Protein AF-A0A381VNN7-F1 (afdb_monomer)

Radius of gyration: 24.84 Å; Cα contacts (8 Å, |Δi|>4): 122; chains: 1; bounding box: 37×82×35 Å

InterPro domains:
  IPR000914 Solute-binding protein family 5 domain [PF00496] (94-142)
  IPR006311 Twin-arginine translocation pathway, signal sequence [PS51318] (1-33)

Organism: NCBI:txid408172

pLDDT: mean 84.58, std 17.22, range [41.12, 98.25]

Mean predicted aligned error: 12.36 Å

Foldseek 3Di:
DDDPVVVVVVVVVVVVVVVVCVVVVDVPPPPCPVVDPDDDDDDPDDWPDLQPLEGPDDVSVVVVVVQDDDQWDWDADPNDIDIDGDPQWPDWDDPDDQDIDTHGDWDDQHPPGPGTDDLVVVQCSLVCSCVGPNVVVNVSDDGRDDPD

Sequence (148 aa):
MKSFDEKRREFLQVASALGMSAALGGYSIQTNAEGHRVLNARSHLKLASLDPGYMVGGSEITIQWALMPRLANFTFEGGALGWAPSDFVSHLSQPDGTHIDYTLKPGLQWSNGYGELTSDDVKYSFERMLESEWKGDWSALDHVEVKD

Secondary structure (DSSP, 8-state):
---HHHHHHHHHHHHHHHHHHHHHS--S-----SS--------SS----SSTTS---THHHHHHHHHS--SEEEEEETTEEEEEE-TTEEEEE--SSS--EEEEPTT-BPGGG--B--HHHHHHHHHGGGGSTTGGGGTT--------

Structure (mmCIF, N/CA/C/O backbone):
data_AF-A0A381VNN7-F1
#
_entry.id   AF-A0A381VNN7-F1
#
loop_
_atom_site.group_PDB
_atom_site.id
_atom_site.type_symbol
_atom_site.label_atom_id
_atom_site.label_alt_id
_atom_site.label_comp_id
_atom_site.label_asym_id
_atom_site.label_entity_id
_atom_site.label_seq_id
_atom_site.pdbx_PDB_ins_code
_atom_site.Cartn_x
_atom_site.Cartn_y
_atom_site.Cartn_z
_atom_site.occupancy
_atom_site.B_iso_or_equiv
_atom_site.auth_seq_id
_atom_site.auth_comp_id
_atom_site.auth_asym_id
_atom_site.auth_atom_id
_atom_site.pdbx_PDB_model_num
ATOM 1 N N . MET A 1 1 ? 5.507 66.286 12.887 1.00 55.91 1 MET A N 1
ATOM 2 C CA . MET A 1 1 ? 4.537 65.991 11.806 1.00 55.91 1 MET A CA 1
ATOM 3 C C . MET A 1 1 ? 5.354 65.504 10.613 1.00 55.91 1 MET A C 1
ATOM 5 O O . MET A 1 1 ? 6.172 66.282 10.149 1.00 55.91 1 MET A O 1
ATOM 9 N N . LYS A 1 2 ? 5.266 64.221 10.217 1.00 55.91 2 LYS A N 1
ATOM 10 C CA . LYS A 1 2 ? 6.116 63.660 9.140 1.00 55.91 2 LYS A CA 1
ATOM 11 C C . LYS A 1 2 ? 5.805 64.317 7.787 1.00 55.91 2 LYS A C 1
ATOM 13 O O . LYS A 1 2 ? 4.629 64.577 7.505 1.00 55.91 2 LYS A O 1
ATOM 18 N N . SER A 1 3 ? 6.839 64.560 6.981 1.00 70.12 3 SER A N 1
ATOM 19 C CA . SER A 1 3 ? 6.732 65.173 5.649 1.00 70.12 3 SER A CA 1
ATOM 20 C C . SER A 1 3 ? 5.971 64.264 4.675 1.00 70.12 3 SER A C 1
ATOM 22 O O . SER A 1 3 ? 5.945 63.042 4.821 1.00 70.12 3 SER A O 1
ATOM 24 N N . PHE A 1 4 ? 5.331 64.848 3.663 1.00 70.75 4 PHE A N 1
ATOM 25 C CA . PHE A 1 4 ? 4.541 64.115 2.669 1.00 70.75 4 PHE A CA 1
ATOM 26 C C . PHE A 1 4 ? 5.371 63.073 1.894 1.00 70.75 4 PHE A C 1
ATOM 28 O O . PHE A 1 4 ? 4.877 61.980 1.613 1.00 70.75 4 PHE A O 1
ATOM 35 N N . ASP A 1 5 ? 6.652 63.353 1.643 1.00 69.88 5 ASP A N 1
ATOM 36 C CA . ASP A 1 5 ? 7.569 62.403 0.999 1.00 69.88 5 ASP A CA 1
ATOM 37 C C . ASP A 1 5 ? 7.987 61.246 1.91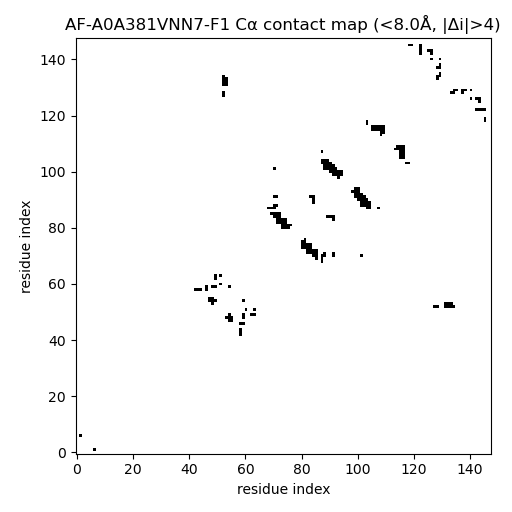5 1.00 69.88 5 ASP A C 1
ATOM 39 O O . ASP A 1 5 ? 8.192 60.126 1.444 1.00 69.88 5 ASP A O 1
ATOM 43 N N . GLU A 1 6 ? 8.055 61.472 3.229 1.00 70.56 6 GLU A N 1
ATOM 44 C CA . GLU A 1 6 ? 8.293 60.400 4.204 1.00 70.56 6 GLU A CA 1
ATOM 45 C C . GLU A 1 6 ? 7.096 59.446 4.245 1.00 70.56 6 GLU A C 1
ATOM 47 O O . GLU A 1 6 ? 7.279 58.232 4.232 1.00 70.56 6 GLU A O 1
ATOM 52 N N . LYS A 1 7 ? 5.868 59.980 4.172 1.00 73.75 7 LYS A N 1
ATOM 53 C CA . LYS A 1 7 ? 4.641 59.170 4.121 1.00 73.75 7 LYS A CA 1
ATOM 54 C C . LYS A 1 7 ? 4.514 58.355 2.833 1.00 73.75 7 LYS A C 1
ATOM 56 O O . LYS A 1 7 ? 4.045 57.223 2.878 1.00 73.75 7 LYS A O 1
ATOM 61 N N . ARG A 1 8 ? 4.944 58.900 1.689 1.00 71.50 8 ARG A N 1
ATOM 62 C CA . ARG A 1 8 ? 4.977 58.172 0.406 1.00 71.50 8 ARG A CA 1
ATOM 63 C C . ARG A 1 8 ? 5.991 57.035 0.418 1.00 71.50 8 ARG A C 1
ATOM 65 O O . ARG A 1 8 ? 5.693 55.951 -0.070 1.00 71.50 8 ARG A O 1
ATOM 72 N N . ARG A 1 9 ? 7.174 57.271 0.987 1.00 73.69 9 ARG A N 1
ATOM 73 C CA . ARG A 1 9 ? 8.221 56.251 1.116 1.00 73.69 9 ARG A CA 1
ATOM 74 C C . ARG A 1 9 ? 7.792 55.125 2.051 1.00 73.69 9 ARG A C 1
ATOM 76 O O . ARG A 1 9 ? 7.965 53.965 1.705 1.00 73.69 9 ARG A O 1
ATOM 83 N N . GLU A 1 10 ? 7.176 55.474 3.175 1.00 67.50 10 GLU A N 1
ATOM 84 C CA . GLU A 1 10 ? 6.611 54.517 4.128 1.00 67.50 10 GLU A CA 1
ATOM 85 C C . GLU A 1 10 ? 5.473 53.707 3.478 1.00 67.50 10 GLU A C 1
ATOM 87 O O . GLU A 1 10 ? 5.466 52.483 3.562 1.00 67.50 10 GLU A O 1
ATOM 92 N N . PHE A 1 11 ? 4.584 54.354 2.712 1.00 71.69 11 PHE A N 1
ATOM 93 C CA . PHE A 1 11 ? 3.537 53.671 1.943 1.00 71.69 11 PHE A CA 1
ATOM 94 C C . PHE A 1 11 ? 4.102 52.704 0.892 1.00 71.69 11 PHE A C 1
ATOM 96 O O . PHE A 1 11 ? 3.640 51.572 0.795 1.00 71.69 11 PHE A O 1
ATOM 103 N N . LEU A 1 12 ? 5.120 53.114 0.128 1.00 73.44 12 LEU A N 1
ATOM 104 C CA . LEU A 1 12 ? 5.745 52.256 -0.884 1.00 73.44 12 LEU A CA 1
ATOM 105 C C . LEU A 1 12 ? 6.513 51.083 -0.265 1.00 73.44 12 LEU A C 1
ATOM 107 O O . LEU A 1 12 ? 6.507 49.996 -0.833 1.00 73.44 12 LEU A O 1
ATOM 111 N N . GLN A 1 13 ? 7.131 51.277 0.902 1.00 63.66 13 GLN A N 1
ATOM 112 C CA . GLN A 1 13 ? 7.805 50.211 1.649 1.00 63.66 13 GLN A CA 1
ATOM 113 C C . GLN A 1 13 ? 6.813 49.206 2.251 1.00 63.66 13 GLN A C 1
ATOM 115 O O . GLN A 1 13 ? 7.070 48.005 2.240 1.00 63.66 13 GLN A O 1
ATOM 120 N N . VAL A 1 14 ? 5.658 49.670 2.733 1.00 59.78 14 VAL A N 1
ATOM 121 C CA . VAL A 1 14 ? 4.580 48.787 3.208 1.00 59.78 14 VAL A CA 1
ATOM 122 C C . VAL A 1 14 ? 3.926 48.042 2.039 1.00 59.78 14 VAL A C 1
ATOM 124 O O . VAL A 1 14 ? 3.685 46.839 2.133 1.00 59.78 14 VAL A O 1
ATOM 127 N N . ALA A 1 15 ? 3.694 48.717 0.910 1.00 59.91 15 ALA A N 1
ATOM 128 C CA . ALA A 1 15 ? 3.125 48.102 -0.287 1.00 59.91 15 ALA A CA 1
ATOM 129 C C . ALA A 1 15 ? 4.056 47.040 -0.898 1.00 59.91 15 ALA A C 1
ATOM 131 O O . ALA A 1 15 ? 3.582 45.985 -1.322 1.00 59.91 15 ALA A O 1
ATOM 132 N N . SER A 1 16 ? 5.375 47.267 -0.899 1.00 57.91 16 SER A N 1
ATOM 133 C CA . SER A 1 16 ? 6.338 46.274 -1.385 1.00 57.91 16 SER A CA 1
ATOM 134 C C . SER A 1 16 ? 6.466 45.073 -0.444 1.00 57.91 16 SER A C 1
ATOM 136 O O . SER A 1 16 ? 6.522 43.948 -0.929 1.00 57.91 16 SER A O 1
ATOM 138 N N . ALA A 1 17 ? 6.420 45.267 0.879 1.00 53.31 17 ALA A N 1
ATOM 139 C CA . ALA A 1 17 ? 6.449 44.170 1.852 1.00 53.31 17 ALA A CA 1
ATOM 140 C C . ALA A 1 17 ? 5.200 43.266 1.772 1.00 53.31 17 ALA A C 1
ATOM 142 O O . ALA A 1 17 ? 5.314 42.041 1.870 1.00 53.31 17 ALA A O 1
ATOM 143 N N . LEU A 1 18 ? 4.021 43.847 1.519 1.00 54.53 18 LEU A N 1
ATOM 144 C CA . LEU A 1 18 ? 2.780 43.097 1.283 1.00 54.53 18 LEU A CA 1
ATOM 145 C C . LEU A 1 18 ? 2.789 42.385 -0.079 1.00 54.53 18 LEU A C 1
ATOM 147 O O . LEU A 1 18 ? 2.393 41.224 -0.162 1.00 54.53 18 LEU A O 1
ATOM 151 N N . GLY A 1 19 ? 3.302 43.037 -1.128 1.00 54.06 19 GLY A N 1
ATOM 152 C CA . GLY A 1 19 ? 3.449 42.433 -2.456 1.00 54.06 19 GLY A CA 1
ATOM 153 C C . GLY A 1 19 ? 4.442 41.265 -2.482 1.00 54.06 19 GLY A C 1
ATOM 154 O O . GLY A 1 19 ? 4.168 40.241 -3.103 1.00 54.06 19 GLY A O 1
ATOM 155 N N . MET A 1 20 ? 5.559 41.370 -1.752 1.00 50.81 20 MET A N 1
ATOM 156 C CA . MET A 1 20 ? 6.539 40.283 -1.631 1.00 50.81 20 MET A CA 1
ATOM 157 C C . MET A 1 20 ? 6.000 39.123 -0.784 1.00 50.81 20 MET A C 1
ATOM 159 O O . MET A 1 20 ? 6.247 37.968 -1.113 1.00 50.81 20 MET A O 1
ATOM 163 N N . SER A 1 21 ? 5.222 39.410 0.266 1.00 50.44 21 SER A N 1
ATOM 164 C CA . SER A 1 21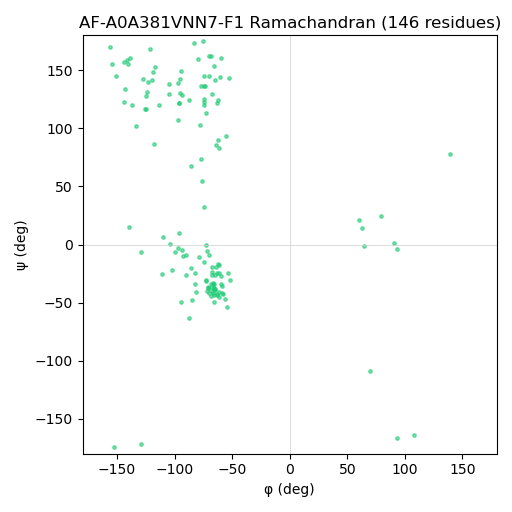 ? 4.561 38.372 1.073 1.00 50.44 21 SER A CA 1
ATOM 165 C C . SER A 1 21 ? 3.500 37.611 0.274 1.00 50.44 21 SER A C 1
ATOM 167 O O . SER A 1 21 ? 3.370 36.406 0.447 1.00 50.44 21 SER A O 1
ATOM 169 N N . ALA A 1 22 ? 2.795 38.272 -0.651 1.00 54.19 22 ALA A N 1
ATOM 170 C CA . ALA A 1 22 ? 1.868 37.613 -1.574 1.00 54.19 22 ALA A CA 1
ATOM 171 C C . ALA A 1 22 ? 2.585 36.798 -2.670 1.00 54.19 22 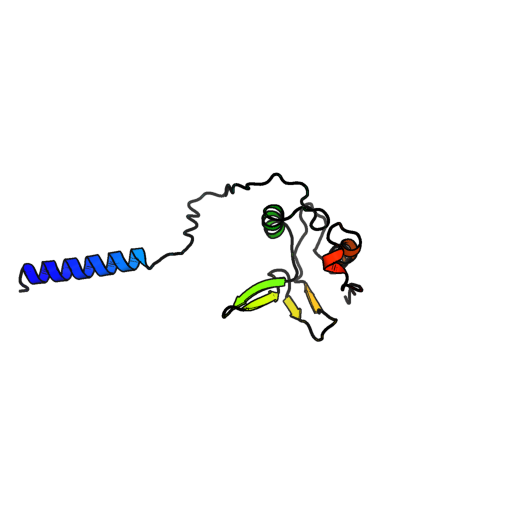ALA A C 1
ATOM 173 O O . ALA A 1 22 ? 2.068 35.777 -3.109 1.00 54.19 22 ALA A O 1
ATOM 174 N N . ALA A 1 23 ? 3.781 37.220 -3.096 1.00 54.59 23 ALA A N 1
ATOM 175 C CA . ALA A 1 23 ? 4.577 36.512 -4.103 1.00 54.59 23 ALA A CA 1
ATOM 176 C C . ALA A 1 23 ? 5.404 35.339 -3.534 1.00 54.59 23 ALA A C 1
ATOM 178 O O . ALA A 1 23 ? 5.744 34.417 -4.270 1.00 54.59 23 ALA A O 1
ATOM 179 N N . LEU A 1 24 ? 5.737 35.370 -2.237 1.00 51.28 24 LEU A N 1
ATOM 180 C CA . LEU A 1 24 ? 6.496 34.319 -1.539 1.00 51.28 24 LEU A CA 1
ATOM 181 C C . LEU A 1 24 ? 5.602 33.410 -0.677 1.00 51.28 24 LEU A C 1
ATOM 183 O O . LEU A 1 24 ? 5.971 32.275 -0.381 1.00 51.28 24 LEU A O 1
ATOM 187 N N . GLY A 1 25 ? 4.418 33.886 -0.293 1.00 45.75 25 GLY A N 1
ATOM 188 C CA . GLY A 1 25 ? 3.405 33.158 0.461 1.00 45.75 25 GLY A CA 1
ATOM 189 C C . GLY A 1 25 ? 2.492 32.338 -0.440 1.00 45.75 25 GLY A C 1
ATOM 190 O O . GLY A 1 25 ? 1.304 32.626 -0.533 1.00 45.75 25 GLY A O 1
ATOM 191 N N . GLY A 1 26 ? 3.040 31.300 -1.072 1.00 44.38 26 GLY A N 1
ATOM 192 C CA . GLY A 1 26 ? 2.210 30.201 -1.551 1.00 44.38 26 GLY A CA 1
ATOM 193 C C . GLY A 1 26 ? 2.558 29.638 -2.922 1.00 44.38 26 GLY A C 1
ATOM 194 O O . GLY A 1 26 ? 1.775 29.751 -3.853 1.00 44.38 26 GLY A O 1
ATOM 195 N N . TYR 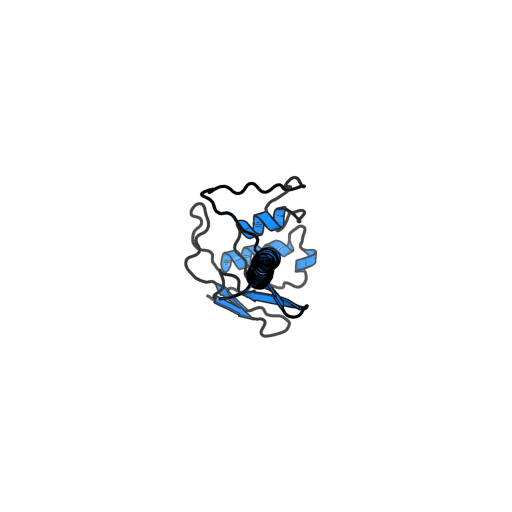A 1 27 ? 3.609 28.820 -2.976 1.00 41.22 27 TYR A N 1
ATOM 196 C CA . TYR A 1 27 ? 3.459 27.505 -3.618 1.00 41.22 27 TYR A CA 1
ATOM 197 C C . TYR A 1 27 ? 2.662 26.550 -2.707 1.00 41.22 27 TYR A C 1
ATOM 199 O O . TYR A 1 27 ? 2.885 25.343 -2.684 1.00 41.22 27 TYR A O 1
ATOM 207 N N . SER A 1 28 ? 1.715 27.075 -1.925 1.00 41.50 28 SER A N 1
ATOM 208 C CA . SER A 1 28 ? 0.573 26.279 -1.545 1.00 41.50 28 SER A CA 1
ATOM 209 C C . SER A 1 28 ? -0.126 25.980 -2.860 1.00 41.50 28 SER A C 1
ATOM 211 O O . SER A 1 28 ? -0.532 26.880 -3.593 1.00 41.50 28 SER A O 1
ATOM 213 N N . ILE A 1 29 ? -0.278 24.698 -3.172 1.00 44.84 29 ILE A N 1
ATOM 214 C CA . ILE A 1 29 ? -1.460 24.294 -3.912 1.00 44.84 29 ILE A CA 1
ATOM 215 C C . ILE A 1 29 ? -2.606 24.823 -3.046 1.00 44.84 29 ILE A C 1
ATOM 217 O O . ILE A 1 29 ? -2.973 24.208 -2.049 1.00 44.84 29 ILE A O 1
ATOM 221 N N . GLN A 1 30 ? -3.089 26.033 -3.339 1.00 41.12 30 GLN A N 1
ATOM 222 C CA . GLN A 1 30 ? -4.381 26.477 -2.869 1.00 41.12 30 GLN A CA 1
ATOM 223 C C . GLN A 1 30 ? -5.353 25.529 -3.553 1.00 41.12 30 GLN A C 1
ATOM 225 O O . GLN A 1 30 ? -5.862 25.788 -4.641 1.00 41.12 30 GLN A O 1
ATOM 230 N N . THR A 1 31 ? -5.580 24.376 -2.932 1.00 46.66 31 THR A N 1
ATOM 231 C CA . THR A 1 31 ? -6.826 23.667 -3.111 1.00 46.66 31 THR A CA 1
ATOM 232 C C . THR A 1 31 ? -7.872 24.621 -2.560 1.00 46.66 31 THR A C 1
ATOM 234 O O . THR A 1 31 ? -8.146 24.640 -1.360 1.00 46.66 31 THR A O 1
ATOM 237 N N . ASN A 1 32 ? -8.398 25.484 -3.429 1.00 45.81 32 ASN A N 1
ATOM 238 C CA . ASN A 1 32 ? -9.659 26.161 -3.201 1.00 45.81 32 ASN A CA 1
ATOM 239 C C . ASN A 1 32 ? -10.709 25.053 -3.107 1.00 45.81 32 ASN A C 1
ATOM 241 O O . ASN A 1 32 ? -11.358 24.700 -4.086 1.00 45.81 32 ASN A O 1
ATOM 245 N N . ALA A 1 33 ? -10.845 24.452 -1.926 1.00 49.41 33 ALA A N 1
ATOM 246 C CA . ALA A 1 33 ? -11.979 23.611 -1.583 1.00 49.41 33 ALA A CA 1
ATOM 247 C C . ALA A 1 33 ? -13.173 24.532 -1.285 1.00 49.41 33 ALA A C 1
ATOM 249 O O . ALA A 1 33 ? -13.759 24.516 -0.207 1.00 49.41 33 ALA A O 1
ATOM 250 N N . GLU A 1 34 ? -13.500 25.398 -2.242 1.00 44.28 34 GLU A N 1
ATOM 251 C CA . GLU A 1 34 ? -14.654 26.281 -2.204 1.00 44.28 34 GLU A CA 1
ATOM 252 C C . GLU A 1 34 ? -15.889 25.433 -2.537 1.00 44.28 34 GLU A C 1
ATOM 254 O O . GLU A 1 34 ? -16.370 25.417 -3.658 1.00 44.28 34 GLU A O 1
ATOM 259 N N . GLY A 1 35 ? -16.342 24.584 -1.609 1.00 53.59 35 GLY A N 1
ATOM 260 C CA . GLY A 1 35 ? -17.601 23.830 -1.742 1.00 53.59 35 GLY A CA 1
ATOM 261 C C . GLY A 1 35 ? -17.689 22.796 -2.881 1.00 53.59 35 GLY A C 1
ATOM 262 O O . GLY A 1 35 ? -18.694 22.090 -2.989 1.00 53.59 35 GLY A O 1
ATOM 263 N N . HIS A 1 36 ? -16.659 22.640 -3.712 1.00 58.12 36 HIS A N 1
ATOM 264 C CA . HIS A 1 36 ? -16.627 21.639 -4.771 1.00 58.12 36 HIS A CA 1
ATOM 265 C C . HIS A 1 36 ? -16.309 20.253 -4.184 1.00 58.12 36 HIS A C 1
ATOM 267 O O . HIS A 1 36 ? -15.162 19.931 -3.893 1.00 58.12 36 HIS A O 1
ATOM 273 N N . ARG A 1 37 ? -17.335 19.399 -4.034 1.00 75.56 37 ARG A N 1
ATOM 274 C CA . ARG A 1 37 ? -17.186 17.973 -3.650 1.00 75.56 37 ARG A CA 1
ATOM 275 C C . ARG A 1 37 ? -16.599 17.097 -4.766 1.00 75.56 37 ARG A C 1
ATOM 277 O O . ARG A 1 37 ? -16.390 15.908 -4.554 1.00 75.56 37 ARG A O 1
ATOM 284 N N . VAL A 1 38 ? -16.398 17.657 -5.958 1.00 80.94 38 VAL A N 1
ATOM 285 C CA . VAL A 1 38 ? -15.976 16.934 -7.161 1.00 80.94 38 VAL A CA 1
ATOM 286 C C . VAL A 1 38 ? -14.713 17.579 -7.711 1.00 80.94 38 VAL A C 1
ATOM 288 O O . VAL A 1 38 ? -14.737 18.732 -8.140 1.00 80.94 38 VAL A O 1
ATOM 291 N N . LEU A 1 39 ? -13.625 16.810 -7.726 1.00 82.50 39 LEU A N 1
ATOM 292 C CA . LEU A 1 39 ? -12.391 17.143 -8.427 1.00 82.50 39 LEU A CA 1
ATOM 293 C C . LEU A 1 39 ? -12.398 16.458 -9.797 1.00 82.50 39 LEU A C 1
ATOM 295 O O . LEU A 1 39 ? -12.471 15.235 -9.876 1.00 82.50 39 LEU A O 1
ATOM 299 N N . ASN A 1 40 ? -12.285 17.238 -10.873 1.00 84.12 40 ASN A N 1
ATOM 300 C CA . ASN A 1 40 ? -12.113 16.703 -12.223 1.00 84.12 40 ASN A CA 1
ATOM 301 C C . ASN A 1 40 ? -10.626 16.707 -12.592 1.00 84.12 40 ASN A C 1
ATOM 303 O O . ASN A 1 40 ? -10.056 17.765 -12.859 1.00 84.12 40 ASN A O 1
ATOM 307 N N . ALA A 1 41 ? -10.006 15.528 -12.623 1.00 82.06 41 ALA A N 1
ATOM 308 C CA . ALA A 1 41 ? -8.621 15.349 -13.048 1.00 82.06 41 ALA A CA 1
ATOM 309 C C . ALA A 1 41 ? -8.567 14.736 -14.454 1.00 82.06 41 ALA A C 1
ATOM 311 O O . ALA A 1 41 ? -9.205 13.719 -14.728 1.00 82.06 41 ALA A O 1
ATOM 312 N N . ARG A 1 42 ? -7.793 15.345 -15.359 1.00 83.94 42 ARG A N 1
ATOM 313 C CA . ARG A 1 42 ? -7.575 14.807 -16.707 1.00 83.94 42 ARG A CA 1
ATOM 314 C C . ARG A 1 42 ? -6.400 13.833 -16.695 1.00 83.94 42 ARG A C 1
ATOM 316 O O . ARG A 1 42 ? -5.284 14.228 -16.372 1.00 83.94 42 ARG A O 1
ATOM 323 N N . SER A 1 43 ? -6.633 12.606 -17.153 1.00 79.19 43 SER A N 1
ATOM 324 C CA . SER A 1 43 ? -5.563 11.692 -17.562 1.00 79.19 43 SER A CA 1
ATOM 325 C C . SER A 1 43 ? -5.320 11.789 -19.074 1.00 79.19 43 SER A C 1
ATOM 327 O O . SER A 1 43 ? -6.224 12.104 -19.851 1.00 79.19 43 SER A O 1
ATOM 329 N N . HIS A 1 44 ? -4.075 11.563 -19.486 1.00 78.31 44 HIS A N 1
ATOM 330 C CA . HIS A 1 44 ? -3.643 11.570 -20.883 1.00 78.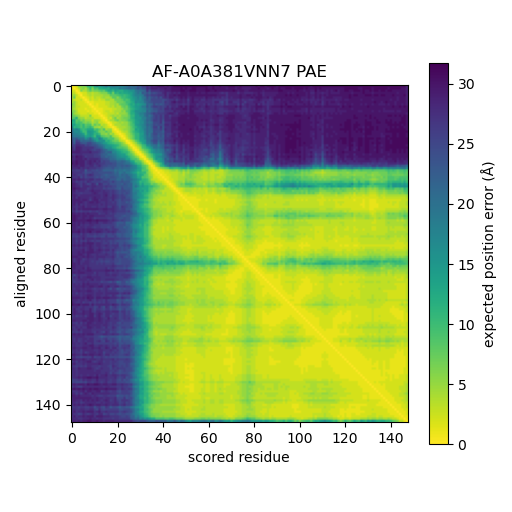31 44 HIS A CA 1
ATOM 331 C C . HIS A 1 44 ? -3.690 10.176 -21.530 1.00 78.31 44 HIS A C 1
ATOM 333 O O . HIS A 1 44 ? -3.558 10.081 -22.748 1.00 78.31 44 HIS A O 1
ATOM 339 N N . LEU A 1 45 ? -3.900 9.114 -20.742 1.00 74.75 45 LEU A N 1
ATOM 340 C CA . LEU A 1 45 ? -3.925 7.727 -21.207 1.00 74.75 45 LEU A CA 1
ATOM 341 C C . LEU A 1 45 ? -5.287 7.084 -20.943 1.00 74.75 45 LEU A C 1
ATOM 343 O O . LEU A 1 45 ? -5.974 7.396 -19.972 1.00 74.75 45 LEU A O 1
ATOM 347 N N . LYS A 1 46 ? -5.668 6.162 -21.828 1.00 83.62 46 LYS A N 1
ATOM 348 C CA . LYS A 1 46 ? -6.800 5.264 -21.603 1.00 83.62 46 LYS A CA 1
ATOM 349 C C . LYS A 1 46 ? -6.383 4.196 -20.589 1.00 83.62 46 LYS A C 1
ATOM 351 O O . LYS A 1 46 ? -5.304 3.632 -20.730 1.00 83.62 46 LYS A O 1
ATOM 356 N N . LEU A 1 47 ? -7.258 3.896 -19.629 1.00 86.56 47 LEU A N 1
ATOM 357 C CA . LEU A 1 47 ? -7.065 2.788 -18.690 1.00 86.56 47 LEU A CA 1
ATOM 358 C C . LEU A 1 47 ? -7.163 1.449 -19.431 1.00 86.56 47 LEU A C 1
ATOM 360 O O . LEU A 1 47 ? -8.132 1.219 -20.163 1.00 86.56 47 LEU A O 1
ATOM 364 N N . ALA A 1 48 ? -6.172 0.587 -19.234 1.00 89.62 48 ALA A N 1
ATOM 365 C CA . ALA A 1 48 ? -6.172 -0.794 -19.694 1.00 89.62 48 ALA A CA 1
ATOM 366 C C . ALA A 1 48 ? -6.677 -1.725 -18.586 1.00 89.62 48 ALA A C 1
ATOM 368 O O . ALA A 1 48 ? -7.599 -2.506 -18.818 1.00 89.62 48 ALA A O 1
ATOM 369 N N . SER A 1 49 ? -6.125 -1.589 -17.377 1.00 92.38 49 SER A N 1
ATOM 370 C CA . SER A 1 49 ? -6.508 -2.371 -16.200 1.00 92.38 49 SER A CA 1
ATOM 371 C C . SER A 1 49 ? -6.269 -1.576 -14.918 1.00 92.38 49 SER A C 1
ATOM 373 O O . SER A 1 49 ? -5.311 -0.815 -14.815 1.00 92.38 49 SER A O 1
ATOM 375 N N . LEU A 1 50 ? -7.135 -1.764 -13.920 1.00 91.88 50 LEU A N 1
ATOM 376 C CA . LEU A 1 50 ? -6.911 -1.249 -12.564 1.00 91.88 50 LEU A CA 1
ATOM 377 C C . LEU A 1 50 ? -6.317 -2.301 -11.621 1.00 91.88 50 LEU A C 1
ATOM 379 O O . LEU A 1 50 ? -6.004 -1.954 -10.485 1.00 91.88 50 LEU A O 1
ATOM 383 N N . ASP A 1 51 ? -6.117 -3.541 -12.074 1.00 94.62 51 ASP A N 1
ATOM 384 C CA . ASP A 1 51 ? -5.385 -4.551 -11.307 1.00 94.62 51 ASP A CA 1
ATOM 385 C C . ASP A 1 51 ? -3.874 -4.237 -11.343 1.00 94.62 51 ASP A C 1
ATOM 387 O O . ASP A 1 51 ? -3.298 -4.231 -12.435 1.00 94.62 51 ASP A O 1
ATOM 391 N N . PRO A 1 52 ? -3.208 -4.014 -10.190 1.00 93.50 52 PRO A N 1
ATOM 392 C CA . PRO A 1 52 ? -1.763 -3.785 -10.128 1.00 93.50 52 PRO A CA 1
ATOM 393 C C . PRO A 1 52 ? -0.908 -4.836 -10.848 1.00 93.50 52 PRO A C 1
ATOM 395 O O . PRO A 1 52 ? 0.147 -4.494 -11.368 1.00 93.50 52 PRO A O 1
ATOM 398 N N . GLY A 1 53 ? -1.359 -6.093 -10.918 1.00 95.31 53 GLY A N 1
ATOM 399 C CA . GLY A 1 53 ? -0.636 -7.177 -11.587 1.00 95.31 53 GLY A CA 1
ATOM 400 C C . GLY A 1 53 ? -0.681 -7.134 -13.119 1.00 95.31 53 GLY A C 1
ATOM 401 O O . GLY A 1 53 ? 0.111 -7.818 -13.762 1.00 95.31 53 GLY A O 1
ATOM 402 N N . TYR A 1 54 ? -1.580 -6.340 -13.706 1.00 95.00 54 TYR A N 1
ATOM 403 C CA . TYR A 1 54 ? -1.868 -6.344 -15.151 1.00 95.00 54 TYR A CA 1
ATOM 404 C C . TYR A 1 54 ? -2.064 -4.932 -15.729 1.00 95.00 54 TYR A C 1
ATOM 406 O O . TYR A 1 54 ? -2.653 -4.753 -16.795 1.00 95.00 54 TYR A O 1
ATOM 414 N N . MET A 1 55 ? -1.661 -3.895 -14.991 1.00 93.00 55 MET A N 1
ATOM 415 C CA . MET A 1 55 ? -1.725 -2.509 -15.461 1.00 93.00 55 MET A CA 1
ATOM 416 C C . MET A 1 55 ? -0.550 -2.185 -16.390 1.00 93.00 55 MET A C 1
ATOM 418 O O . MET A 1 55 ? 0.505 -2.811 -16.309 1.00 93.00 55 MET A O 1
ATOM 422 N N . VAL A 1 56 ? -0.694 -1.138 -17.205 1.00 90.75 56 VAL A N 1
ATOM 423 C CA . VAL A 1 56 ? 0.427 -0.565 -17.971 1.00 90.75 56 VAL A CA 1
ATOM 424 C C . VAL A 1 56 ? 1.234 0.397 -17.092 1.00 90.75 56 VAL A C 1
ATOM 426 O O . VAL A 1 56 ? 2.451 0.502 -17.229 1.00 90.75 56 VAL A O 1
ATOM 429 N N . GLY A 1 57 ? 0.561 1.096 -16.175 1.00 86.25 57 GLY A N 1
ATOM 430 C CA . GLY A 1 57 ? 1.147 2.039 -15.230 1.00 86.25 57 GLY A CA 1
ATOM 431 C C . GLY A 1 57 ? 0.820 3.503 -15.545 1.00 86.25 57 GLY A C 1
ATOM 432 O O . GLY A 1 57 ? -0.115 3.849 -16.270 1.00 86.25 57 GLY A O 1
ATOM 433 N N . GLY A 1 58 ? 1.574 4.424 -14.943 1.00 86.19 58 GLY A N 1
ATOM 434 C CA . GLY A 1 58 ? 1.349 5.862 -15.108 1.00 86.19 58 GLY A CA 1
ATOM 435 C C . GLY A 1 58 ? 0.061 6.334 -14.426 1.00 86.19 58 GLY A C 1
ATOM 436 O O . GLY A 1 58 ? -0.002 6.402 -13.202 1.00 86.19 58 GLY A O 1
ATOM 437 N N . SER A 1 59 ? -0.971 6.684 -15.203 1.00 86.94 59 SER A N 1
ATOM 438 C CA . SER A 1 59 ? -2.228 7.219 -14.639 1.00 86.94 59 SER A CA 1
ATOM 439 C C . SER A 1 59 ? -3.022 6.193 -13.827 1.00 86.94 59 SER A C 1
ATOM 441 O O . SER A 1 59 ? -3.755 6.577 -12.918 1.00 86.94 59 SER A O 1
ATOM 443 N N . GLU A 1 60 ? -2.863 4.902 -14.125 1.00 89.94 60 GLU A N 1
ATOM 444 C CA . GLU A 1 60 ? -3.482 3.815 -13.360 1.00 89.94 60 GLU A CA 1
ATOM 445 C C . GLU A 1 60 ? -2.957 3.813 -11.921 1.00 89.94 60 GLU A C 1
ATOM 447 O O . GLU A 1 60 ? -3.757 3.783 -10.993 1.00 89.94 60 GLU A O 1
ATOM 452 N N . ILE A 1 61 ? -1.647 4.009 -11.723 1.00 88.69 61 ILE A N 1
ATOM 453 C CA . ILE A 1 61 ? -1.021 4.092 -10.391 1.00 88.69 61 ILE A CA 1
ATOM 454 C C . ILE A 1 61 ? -1.643 5.225 -9.567 1.00 88.69 61 ILE A C 1
ATOM 456 O O . ILE A 1 61 ? -1.942 5.040 -8.391 1.00 88.69 61 ILE A O 1
ATOM 460 N N . THR A 1 62 ? -1.894 6.391 -10.170 1.00 86.69 62 THR A N 1
ATOM 461 C CA . THR A 1 62 ? -2.537 7.514 -9.464 1.00 86.69 62 THR A CA 1
ATOM 462 C C . THR A 1 62 ? -3.941 7.158 -8.977 1.00 86.69 62 THR A C 1
ATOM 464 O O . THR A 1 62 ? -4.310 7.507 -7.858 1.00 86.69 62 THR A O 1
ATOM 467 N N . ILE A 1 63 ? -4.722 6.447 -9.793 1.00 89.06 63 ILE A N 1
ATOM 468 C CA . ILE A 1 63 ? -6.062 5.982 -9.412 1.00 89.06 63 ILE A CA 1
ATOM 469 C C . ILE A 1 63 ? -5.956 4.914 -8.322 1.00 89.06 63 ILE A C 1
ATOM 471 O O . ILE A 1 63 ? -6.673 4.973 -7.330 1.00 89.06 63 ILE A O 1
ATOM 475 N N . GLN A 1 64 ? -5.030 3.972 -8.469 1.00 91.06 64 GLN A N 1
ATOM 476 C CA . GLN A 1 64 ? -4.791 2.911 -7.499 1.00 91.06 64 GLN A CA 1
ATOM 477 C C . GLN A 1 64 ? -4.424 3.463 -6.116 1.00 91.06 64 GLN A C 1
ATOM 479 O O . GLN A 1 64 ? -4.982 3.013 -5.121 1.00 91.06 64 GLN A O 1
ATOM 484 N N . TRP A 1 65 ? -3.580 4.497 -6.051 1.00 88.81 65 TRP A N 1
ATOM 485 C CA . TRP A 1 65 ? -3.246 5.191 -4.800 1.00 88.81 65 TRP A CA 1
ATOM 486 C C . TRP A 1 65 ? -4.459 5.817 -4.101 1.00 88.81 65 TRP A C 1
ATOM 488 O O . TRP A 1 65 ? -4.438 5.976 -2.885 1.00 88.81 65 TRP A O 1
ATOM 498 N N . ALA A 1 66 ? -5.504 6.179 -4.848 1.00 88.69 66 ALA A N 1
ATOM 499 C CA . ALA A 1 66 ? -6.733 6.731 -4.286 1.00 88.69 66 ALA A CA 1
ATOM 500 C C . ALA A 1 66 ? -7.736 5.652 -3.839 1.00 88.69 66 ALA A C 1
ATOM 502 O O . ALA A 1 66 ? -8.642 5.956 -3.066 1.00 88.69 66 ALA A O 1
ATOM 503 N N . LEU A 1 67 ? -7.612 4.420 -4.345 1.00 91.12 67 LEU A N 1
ATOM 504 C CA . LEU A 1 67 ? -8.607 3.359 -4.161 1.00 91.12 67 LEU A CA 1
ATOM 505 C C . LEU A 1 67 ? -8.142 2.214 -3.261 1.00 91.12 67 LEU A C 1
ATOM 507 O O . LEU A 1 67 ? -8.988 1.516 -2.708 1.00 91.12 67 LEU A O 1
ATOM 511 N N . MET A 1 68 ? -6.833 1.983 -3.144 1.00 93.44 68 MET A N 1
ATOM 512 C CA . MET A 1 68 ? -6.296 0.787 -2.498 1.00 93.44 68 MET A CA 1
ATOM 513 C C . MET A 1 68 ? -5.419 1.110 -1.286 1.00 93.44 68 MET A C 1
ATOM 515 O O . MET A 1 68 ? -4.628 2.059 -1.326 1.00 93.44 68 MET A O 1
ATOM 519 N N . PRO A 1 69 ? -5.512 0.302 -0.213 1.00 95.19 69 PRO A N 1
ATOM 520 C CA . PRO A 1 69 ? -4.544 0.333 0.863 1.00 95.19 69 PRO A CA 1
ATOM 521 C C . PRO A 1 69 ? -3.186 -0.191 0.391 1.00 95.19 69 PRO A C 1
ATOM 523 O O . PRO A 1 69 ? -3.046 -0.850 -0.637 1.00 95.19 69 PRO A O 1
ATOM 526 N N . ARG A 1 70 ? -2.159 0.129 1.168 1.00 94.81 70 ARG A N 1
ATOM 527 C CA . ARG A 1 70 ? -0.746 -0.129 0.866 1.00 94.81 70 ARG A CA 1
ATOM 528 C C . ARG A 1 70 ? 0.028 -0.230 2.165 1.00 94.81 70 ARG A C 1
ATOM 530 O O . ARG A 1 70 ? -0.387 0.378 3.146 1.00 94.81 70 ARG A O 1
ATOM 537 N N . LEU A 1 71 ? 1.164 -0.921 2.175 1.00 96.81 71 LEU A N 1
ATOM 538 C CA . LEU A 1 71 ? 1.965 -1.040 3.398 1.00 96.81 71 LEU A CA 1
ATOM 539 C C . LEU A 1 71 ? 2.854 0.186 3.653 1.00 96.81 71 LEU A C 1
ATOM 541 O O . LEU A 1 71 ? 2.939 0.660 4.784 1.00 96.81 71 LEU A O 1
ATOM 545 N N . ALA A 1 72 ? 3.470 0.733 2.600 1.00 95.69 72 ALA A N 1
ATOM 546 C CA . ALA A 1 72 ? 4.484 1.781 2.706 1.00 95.69 72 ALA A CA 1
ATOM 547 C C . ALA A 1 72 ? 4.183 3.006 1.831 1.00 95.69 72 ALA A C 1
ATOM 549 O O . ALA A 1 72 ? 3.738 2.869 0.687 1.00 95.69 72 ALA A O 1
ATOM 550 N N . ASN A 1 73 ? 4.493 4.193 2.352 1.00 93.62 73 ASN A N 1
ATOM 551 C CA . ASN A 1 73 ? 4.581 5.464 1.639 1.00 93.62 73 ASN A CA 1
ATOM 552 C C . ASN A 1 73 ? 6.026 5.753 1.222 1.00 93.62 73 ASN A C 1
ATOM 554 O O . ASN A 1 73 ? 6.942 5.497 1.996 1.00 93.62 73 ASN A O 1
ATOM 558 N N . PHE A 1 74 ? 6.231 6.327 0.033 1.00 90.94 74 PHE A N 1
ATOM 559 C CA . PHE A 1 74 ? 7.533 6.893 -0.324 1.00 90.94 74 PHE A CA 1
ATOM 560 C C . PHE A 1 74 ? 7.744 8.201 0.431 1.00 90.94 74 PHE A C 1
ATOM 562 O O . PHE A 1 74 ? 6.843 9.041 0.482 1.00 90.94 74 PHE A O 1
ATOM 569 N N . THR A 1 75 ? 8.942 8.383 0.972 1.00 93.00 75 THR A N 1
ATOM 570 C CA . THR A 1 75 ? 9.379 9.642 1.575 1.00 93.00 75 THR A CA 1
ATOM 571 C C . THR A 1 75 ? 10.555 10.202 0.789 1.00 93.00 75 THR A C 1
ATOM 573 O O . THR A 1 75 ? 11.288 9.469 0.122 1.00 93.00 75 THR A O 1
ATOM 576 N N . PHE A 1 76 ? 10.715 11.522 0.824 1.00 93.38 76 PHE A N 1
ATOM 577 C CA . PHE A 1 76 ? 11.854 12.187 0.207 1.00 93.38 76 PHE A CA 1
ATOM 578 C C . PHE A 1 76 ? 12.431 13.198 1.188 1.00 93.38 76 PHE A C 1
ATOM 580 O O . PHE A 1 76 ? 11.881 14.282 1.380 1.00 93.38 76 PHE A O 1
ATOM 587 N N . GLU A 1 77 ? 13.532 12.819 1.828 1.00 91.19 77 GLU A N 1
ATOM 588 C CA . GLU A 1 77 ? 14.186 13.611 2.865 1.00 91.19 77 GLU A CA 1
ATOM 589 C C . GLU A 1 77 ? 15.648 13.835 2.487 1.00 91.19 77 GLU A C 1
ATOM 591 O O . GLU A 1 77 ? 16.368 12.903 2.134 1.00 91.19 77 GLU A O 1
ATOM 596 N N . GLY A 1 78 ? 16.092 15.095 2.499 1.00 90.06 78 GLY A N 1
ATOM 597 C CA . GLY A 1 78 ? 17.494 15.437 2.228 1.00 90.06 78 GLY A CA 1
ATOM 598 C C . GLY A 1 78 ? 18.020 15.021 0.846 1.00 90.06 78 GLY A C 1
ATOM 599 O O . GLY A 1 78 ? 19.229 14.905 0.677 1.00 90.06 78 GLY A O 1
ATOM 600 N N . GLY A 1 79 ? 17.145 14.788 -0.138 1.00 92.44 79 GLY A N 1
ATOM 601 C CA . GLY A 1 79 ? 17.538 14.318 -1.471 1.00 92.44 79 GLY A CA 1
ATOM 602 C C . GLY A 1 79 ? 17.578 12.794 -1.631 1.00 92.44 79 GLY A C 1
ATOM 603 O O . GLY A 1 79 ? 17.916 12.317 -2.713 1.00 92.44 79 GLY A O 1
ATOM 604 N N . ALA A 1 80 ? 17.238 12.033 -0.588 1.00 93.38 80 ALA A N 1
ATOM 605 C CA . ALA A 1 80 ? 17.202 10.577 -0.612 1.00 93.38 80 ALA A CA 1
ATOM 606 C C . ALA A 1 80 ? 15.759 10.055 -0.668 1.00 93.38 80 ALA A C 1
ATOM 608 O O . ALA A 1 80 ? 14.876 10.552 0.034 1.00 93.38 80 ALA A O 1
ATOM 609 N N . LEU A 1 81 ? 15.539 9.029 -1.496 1.00 92.12 81 LEU A N 1
ATOM 610 C CA . LEU A 1 81 ? 14.305 8.251 -1.489 1.00 92.12 81 LEU A CA 1
ATOM 611 C C . LEU A 1 81 ? 14.310 7.329 -0.267 1.00 92.12 81 LEU A C 1
ATOM 613 O O . LEU A 1 81 ? 15.240 6.545 -0.084 1.00 92.12 81 LEU A O 1
ATOM 617 N N . GLY A 1 82 ? 13.261 7.421 0.537 1.00 93.00 82 GLY A N 1
ATOM 618 C CA . GLY A 1 82 ? 13.015 6.550 1.675 1.00 93.00 82 GLY A CA 1
ATOM 619 C C . GLY A 1 82 ? 11.607 5.969 1.643 1.00 93.00 82 GLY A C 1
ATOM 620 O O . GLY A 1 82 ? 10.859 6.118 0.669 1.00 93.00 82 GLY A O 1
ATOM 621 N N . TRP A 1 83 ? 11.244 5.310 2.736 1.00 92.81 83 TRP A N 1
ATOM 622 C CA . TRP A 1 83 ? 9.901 4.799 2.950 1.00 92.81 83 TRP A CA 1
ATOM 623 C C . TRP A 1 83 ? 9.464 4.982 4.405 1.00 92.81 83 TRP A C 1
ATOM 625 O O . TRP A 1 83 ? 10.287 5.082 5.312 1.00 92.81 83 TRP A O 1
ATOM 635 N N . ALA A 1 84 ? 8.152 5.033 4.617 1.00 94.12 84 ALA A N 1
ATOM 636 C CA . ALA A 1 84 ? 7.515 5.086 5.929 1.00 94.12 84 ALA A CA 1
ATOM 637 C C . ALA A 1 84 ? 6.242 4.220 5.932 1.00 94.12 84 ALA A C 1
ATOM 639 O O . ALA A 1 84 ? 5.697 3.964 4.853 1.00 94.12 84 ALA A O 1
ATOM 640 N N . PRO A 1 85 ? 5.733 3.781 7.099 1.00 96.38 85 PRO A N 1
ATOM 641 C CA . PRO A 1 85 ? 4.425 3.137 7.181 1.00 96.38 85 PRO A CA 1
ATOM 642 C C . PRO A 1 85 ? 3.338 3.993 6.520 1.00 96.38 85 PRO A C 1
ATOM 644 O O . PRO A 1 85 ? 3.360 5.225 6.599 1.00 96.38 85 PRO A O 1
ATOM 647 N N . SER A 1 86 ? 2.383 3.345 5.862 1.00 96.12 86 SER A N 1
ATOM 648 C CA . SER A 1 86 ? 1.196 4.031 5.360 1.00 96.12 86 SER A CA 1
ATOM 649 C C . SER A 1 86 ? 0.209 4.363 6.484 1.00 96.12 86 SER A C 1
ATOM 651 O O . SER A 1 86 ? 0.342 3.917 7.625 1.00 96.12 86 SER A O 1
ATOM 653 N N . ASP A 1 87 ? -0.862 5.077 6.141 1.00 94.94 87 ASP A N 1
ATOM 654 C CA . ASP A 1 87 ? -1.951 5.359 7.076 1.00 94.94 87 ASP A CA 1
ATOM 655 C C . ASP A 1 87 ? -2.664 4.095 7.585 1.00 94.94 87 ASP A C 1
ATOM 657 O O . ASP A 1 87 ? -3.302 4.149 8.638 1.00 94.94 87 ASP A O 1
ATOM 661 N N . PHE A 1 88 ? -2.509 2.957 6.901 1.00 96.62 88 PHE A N 1
ATOM 662 C CA . PHE A 1 88 ? -3.150 1.673 7.210 1.00 96.62 88 PHE A CA 1
ATOM 663 C C . PHE A 1 88 ? -2.293 0.755 8.087 1.00 96.62 88 PHE A C 1
ATOM 665 O O . PHE A 1 88 ? -2.747 -0.314 8.483 1.00 96.62 88 PHE A O 1
ATOM 672 N N . VAL A 1 89 ? -1.061 1.159 8.396 1.00 97.62 89 VAL A N 1
ATOM 673 C CA . VAL A 1 89 ? -0.063 0.320 9.064 1.00 97.62 89 VAL A CA 1
ATOM 674 C C . VAL A 1 89 ? 0.420 1.012 10.339 1.00 97.62 89 VAL A C 1
ATOM 676 O O . VAL A 1 89 ? 0.714 2.207 10.339 1.00 97.62 89 VAL A O 1
ATOM 679 N N . SER A 1 90 ? 0.449 0.292 11.460 1.00 97.19 90 SER A N 1
ATOM 680 C CA . SER A 1 90 ? 0.938 0.801 12.752 1.00 97.19 90 SER A CA 1
ATOM 681 C C . SER A 1 90 ? 2.435 0.553 12.947 1.00 97.19 90 SER A C 1
ATOM 683 O O . SER A 1 90 ? 3.094 1.311 13.658 1.00 97.19 90 SER A O 1
ATOM 685 N N . HIS A 1 91 ? 2.976 -0.471 12.288 1.00 96.62 91 HIS A N 1
ATOM 686 C CA . HIS A 1 91 ? 4.386 -0.833 12.324 1.00 96.62 91 HIS A CA 1
ATOM 687 C C . HIS A 1 91 ? 4.848 -1.318 10.950 1.00 96.62 91 HIS A C 1
ATOM 689 O O . HIS A 1 91 ? 4.164 -2.127 10.334 1.00 96.62 91 HIS A O 1
ATOM 695 N N . LEU A 1 92 ? 6.001 -0.839 10.483 1.00 97.25 92 LEU A N 1
ATOM 696 C CA . LEU A 1 92 ? 6.681 -1.342 9.291 1.00 97.25 92 LEU A CA 1
ATOM 697 C C . LEU A 1 92 ? 8.190 -1.268 9.539 1.00 97.25 92 LEU A C 1
ATOM 699 O O . LEU A 1 92 ? 8.704 -0.190 9.845 1.00 97.25 92 LEU A O 1
ATOM 703 N N . SER A 1 93 ? 8.889 -2.393 9.430 1.00 96.81 93 SER A N 1
ATOM 704 C CA . SER A 1 93 ? 10.337 -2.470 9.624 1.00 96.81 93 SER A CA 1
ATOM 705 C C . SER A 1 93 ? 10.980 -3.473 8.667 1.00 96.81 93 SER A C 1
ATOM 707 O O . SER A 1 93 ? 10.327 -4.377 8.157 1.00 96.81 93 SER A O 1
ATOM 709 N N . GLN A 1 94 ? 12.274 -3.293 8.409 1.00 96.50 94 GLN A N 1
ATOM 710 C CA . GLN A 1 94 ? 13.106 -4.254 7.691 1.00 96.50 94 GLN A CA 1
ATOM 711 C C . GLN A 1 94 ? 14.206 -4.710 8.662 1.00 96.50 94 GLN A C 1
ATOM 713 O O . GLN A 1 94 ? 15.249 -4.055 8.738 1.00 96.50 94 GLN A O 1
ATOM 718 N N . PRO A 1 95 ? 13.954 -5.740 9.494 1.00 96.56 95 PRO A N 1
ATOM 719 C CA . PRO A 1 95 ? 14.902 -6.162 10.527 1.00 96.56 95 PRO A CA 1
ATOM 720 C C . PRO A 1 95 ? 16.214 -6.708 9.949 1.00 96.56 95 PRO A C 1
ATOM 722 O O . PRO A 1 95 ? 17.255 -6.615 10.601 1.00 96.56 95 PRO A O 1
ATOM 725 N N . ASP A 1 96 ? 16.184 -7.245 8.727 1.00 97.31 96 ASP A N 1
ATOM 726 C CA . ASP A 1 96 ? 17.357 -7.743 8.014 1.00 97.31 96 ASP A CA 1
ATOM 727 C C . ASP A 1 96 ? 17.186 -7.661 6.481 1.00 97.31 96 ASP A C 1
ATOM 729 O O . ASP A 1 96 ? 16.229 -7.089 5.962 1.00 97.31 96 ASP A O 1
ATOM 733 N N . GLY A 1 97 ? 18.150 -8.204 5.732 1.00 96.88 97 GLY A N 1
ATOM 734 C CA . GLY A 1 97 ? 18.179 -8.117 4.270 1.00 96.88 97 GLY A CA 1
ATOM 735 C C . GLY A 1 97 ? 17.107 -8.929 3.533 1.00 96.88 97 GLY A C 1
ATOM 736 O O . GLY A 1 97 ? 16.996 -8.776 2.319 1.00 96.88 97 GLY A O 1
ATOM 737 N N . THR A 1 98 ? 16.346 -9.782 4.222 1.00 97.19 98 THR A N 1
ATOM 738 C CA . THR A 1 98 ? 15.395 -10.723 3.606 1.00 97.19 98 THR A CA 1
ATOM 739 C C . THR A 1 98 ? 13.994 -10.676 4.210 1.00 97.19 98 THR A C 1
ATOM 741 O O . THR A 1 98 ? 13.095 -11.305 3.664 1.00 97.19 98 THR A O 1
ATOM 744 N N . HIS A 1 99 ? 13.781 -9.924 5.291 1.00 97.38 99 HIS A N 1
ATOM 745 C CA . HIS A 1 99 ? 12.487 -9.843 5.967 1.00 97.38 99 HIS A CA 1
ATOM 746 C C . HIS A 1 99 ? 11.979 -8.405 6.053 1.00 97.38 99 HIS A C 1
ATOM 748 O O . HIS A 1 99 ? 12.733 -7.473 6.328 1.00 97.38 99 HIS A O 1
ATOM 754 N N . ILE A 1 100 ? 10.672 -8.243 5.850 1.00 97.06 100 ILE A N 1
ATOM 755 C CA . ILE A 1 100 ? 9.934 -7.004 6.092 1.00 97.06 100 ILE A CA 1
ATOM 756 C C . ILE A 1 100 ? 8.777 -7.363 7.022 1.00 97.06 100 ILE A C 1
ATOM 758 O O . ILE A 1 100 ? 7.903 -8.142 6.645 1.00 97.06 100 ILE A O 1
ATOM 762 N N . ASP A 1 101 ? 8.771 -6.790 8.221 1.00 97.69 101 ASP A N 1
ATOM 763 C CA . ASP A 1 101 ? 7.704 -6.978 9.200 1.00 97.69 101 ASP A CA 1
ATOM 764 C C . ASP A 1 101 ? 6.719 -5.810 9.121 1.00 97.69 101 ASP A C 1
ATOM 766 O O . ASP A 1 101 ? 7.117 -4.645 9.020 1.00 97.69 101 ASP A O 1
ATOM 770 N N . TYR A 1 102 ? 5.422 -6.107 9.210 1.00 97.88 102 TYR A N 1
ATOM 771 C CA . TYR A 1 102 ? 4.369 -5.099 9.247 1.00 97.88 102 TYR A CA 1
ATOM 772 C C . TYR A 1 102 ? 3.281 -5.440 10.270 1.00 97.88 102 TYR A C 1
ATOM 774 O O . TYR A 1 102 ? 3.127 -6.583 10.689 1.00 97.88 102 TYR A O 1
ATOM 782 N N . THR A 1 103 ? 2.501 -4.436 10.668 1.00 98.06 103 THR A N 1
ATOM 783 C CA . THR A 1 103 ? 1.285 -4.617 11.472 1.00 98.06 103 THR A CA 1
ATOM 784 C C . THR A 1 103 ? 0.183 -3.721 10.931 1.00 98.06 103 THR A C 1
ATOM 786 O O . THR A 1 103 ? 0.333 -2.496 10.889 1.00 98.06 103 THR A O 1
ATOM 789 N N . LEU A 1 104 ? -0.931 -4.321 10.512 1.00 97.94 104 LEU A N 1
ATOM 790 C CA . LEU A 1 104 ? -2.094 -3.577 10.035 1.00 97.94 104 LEU A CA 1
ATOM 791 C C . LEU A 1 104 ? -2.779 -2.847 11.194 1.00 97.94 104 LEU A C 1
ATOM 793 O O . LEU A 1 104 ? -2.831 -3.327 12.327 1.00 97.94 104 LEU A O 1
ATOM 797 N N . LYS A 1 105 ? -3.321 -1.663 10.912 1.00 97.75 105 LYS A N 1
ATOM 798 C CA . LYS A 1 105 ? -4.287 -1.035 11.813 1.00 97.75 105 LYS A CA 1
ATOM 799 C C . LYS A 1 105 ? -5.640 -1.728 11.635 1.00 97.75 105 LYS A C 1
ATOM 801 O O . LYS A 1 105 ? -6.056 -1.913 10.492 1.00 97.75 105 LYS A O 1
ATOM 806 N N . PRO A 1 106 ? -6.351 -2.041 12.728 1.00 96.81 106 PRO A N 1
ATOM 807 C CA . PRO A 1 106 ? -7.686 -2.605 12.625 1.00 96.81 106 PRO A CA 1
ATOM 808 C C . PRO A 1 106 ? -8.694 -1.562 12.120 1.00 96.81 106 PRO A C 1
ATOM 810 O O . PRO A 1 106 ? -8.482 -0.349 12.219 1.00 96.81 106 PRO A O 1
ATOM 813 N N . GLY A 1 107 ? -9.833 -2.043 11.639 1.00 96.12 107 GLY A N 1
ATOM 814 C CA . GLY A 1 107 ? -11.027 -1.268 11.323 1.00 96.12 107 GLY A CA 1
ATOM 815 C C . GLY A 1 107 ? -11.139 -0.791 9.877 1.00 96.12 107 GLY A C 1
ATOM 816 O O . GLY A 1 107 ? -12.176 -0.224 9.524 1.00 96.12 107 GLY A O 1
ATOM 817 N N . LEU A 1 108 ? -10.138 -1.021 9.021 1.00 96.75 108 LEU A N 1
ATOM 818 C CA . LEU A 1 108 ? -10.278 -0.707 7.600 1.00 96.75 108 LEU A CA 1
ATOM 819 C C . LEU A 1 108 ? -11.212 -1.722 6.940 1.00 96.75 108 LEU A C 1
ATOM 821 O O . LEU A 1 108 ? -10.858 -2.883 6.804 1.00 96.75 108 LEU A O 1
ATOM 825 N N . GLN A 1 109 ? -12.384 -1.279 6.494 1.00 97.50 109 GLN A N 1
ATOM 826 C CA . GLN A 1 109 ? -13.336 -2.123 5.773 1.00 97.50 109 GLN A CA 1
ATOM 827 C C . GLN A 1 109 ? -13.161 -1.958 4.265 1.00 97.50 109 GLN A C 1
ATOM 829 O O . GLN A 1 109 ? -13.187 -0.837 3.746 1.00 97.50 109 GLN A O 1
ATOM 834 N N . TRP A 1 110 ? -13.051 -3.072 3.549 1.00 97.19 110 TRP A N 1
ATOM 835 C CA . TRP A 1 110 ? -13.178 -3.078 2.103 1.00 97.19 110 TRP A CA 1
ATOM 836 C C . TRP A 1 110 ? -14.560 -2.571 1.683 1.00 97.19 110 TRP A C 1
ATOM 838 O O . TRP A 1 110 ? -15.591 -2.835 2.312 1.00 97.19 110 TRP A O 1
ATOM 848 N N . SER A 1 111 ? -14.588 -1.845 0.566 1.00 95.38 111 SER A N 1
ATOM 849 C CA . SER A 1 111 ? -15.844 -1.403 -0.043 1.00 95.38 111 SER A CA 1
ATOM 850 C C . SER A 1 111 ? -16.728 -2.599 -0.417 1.00 95.38 111 SER A C 1
ATOM 852 O O . SER A 1 111 ? -16.243 -3.712 -0.581 1.00 95.38 111 SER A O 1
ATOM 854 N N . ASN A 1 112 ? -18.032 -2.372 -0.595 1.00 95.62 112 ASN A N 1
ATOM 855 C CA . ASN A 1 112 ? -19.013 -3.402 -0.975 1.00 95.62 112 ASN A CA 1
ATOM 856 C C . ASN A 1 112 ? -19.208 -4.548 0.039 1.00 95.62 112 ASN A C 1
ATOM 858 O O . ASN A 1 112 ? -19.840 -5.545 -0.297 1.00 95.62 112 ASN A O 1
ATOM 862 N N . GLY A 1 113 ? -18.732 -4.401 1.279 1.00 95.88 113 GLY A N 1
ATOM 863 C CA . GLY A 1 113 ? -19.004 -5.363 2.351 1.00 95.88 113 GLY A CA 1
ATOM 864 C C . GLY A 1 113 ? -18.141 -6.625 2.309 1.00 95.88 113 GLY A C 1
ATOM 865 O O . GLY A 1 113 ? -18.556 -7.642 2.854 1.00 95.88 113 GLY A O 1
ATOM 866 N N . TYR A 1 114 ? -16.950 -6.565 1.703 1.00 97.00 114 TYR A N 1
ATOM 867 C CA . TYR A 1 114 ? -15.989 -7.680 1.709 1.00 97.00 114 TYR A CA 1
ATOM 868 C C . TYR A 1 114 ? -15.294 -7.904 3.063 1.00 97.00 114 TYR A C 1
ATOM 870 O O . TYR A 1 114 ? -14.517 -8.840 3.198 1.00 97.00 114 TYR A O 1
ATOM 878 N N . GLY A 1 115 ? -15.614 -7.093 4.073 1.00 97.94 115 GLY A N 1
ATOM 879 C CA . GLY A 1 115 ? -15.084 -7.228 5.425 1.00 97.94 115 GLY A CA 1
ATOM 880 C C . GLY A 1 115 ? -13.835 -6.388 5.660 1.00 97.94 1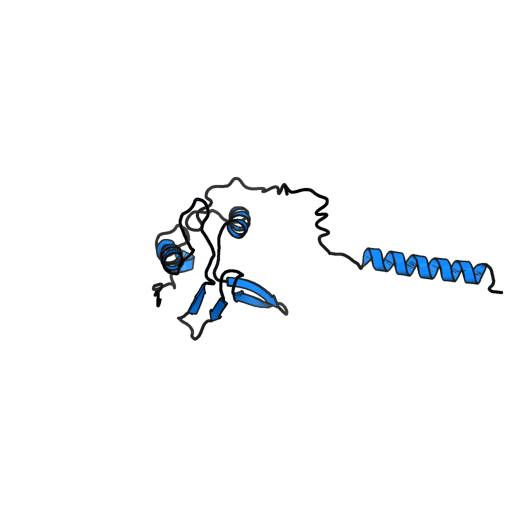15 GLY A C 1
ATOM 881 O O . GLY A 1 115 ? -13.527 -5.468 4.900 1.00 97.94 115 GLY A O 1
ATOM 882 N N . GLU A 1 116 ? -13.158 -6.676 6.763 1.00 98.19 116 GLU A N 1
ATOM 883 C CA . GLU A 1 116 ? -11.964 -5.957 7.191 1.00 98.19 116 GLU A CA 1
ATOM 884 C C . GLU A 1 116 ? -10.751 -6.336 6.333 1.00 98.19 116 GLU A C 1
ATOM 886 O O . GLU A 1 116 ? -10.625 -7.489 5.935 1.00 98.19 116 GLU A O 1
ATOM 891 N N . LEU A 1 117 ? -9.858 -5.379 6.065 1.00 97.56 117 LEU A N 1
ATOM 892 C CA . LEU A 1 117 ? -8.538 -5.660 5.507 1.00 97.56 117 LEU A CA 1
ATOM 893 C C . LEU A 1 117 ? -7.752 -6.519 6.500 1.00 97.56 117 LEU A C 1
ATOM 895 O O . LEU A 1 117 ? -7.519 -6.098 7.633 1.00 97.56 117 LEU A O 1
ATOM 899 N N . THR A 1 118 ? -7.280 -7.673 6.043 1.00 97.75 118 THR A N 1
ATOM 900 C CA . THR A 1 118 ? -6.504 -8.617 6.859 1.00 97.75 118 THR A CA 1
ATOM 901 C C . THR A 1 118 ? -5.124 -8.899 6.270 1.00 97.75 118 THR A C 1
ATOM 903 O O . THR A 1 118 ? -4.828 -8.570 5.118 1.00 97.75 118 THR A O 1
ATOM 906 N N . SER A 1 119 ? -4.262 -9.546 7.057 1.00 97.94 119 SER A N 1
ATOM 907 C CA . SER A 1 119 ? -2.962 -10.037 6.588 1.00 97.94 119 SER A CA 1
ATOM 908 C C . SER A 1 119 ? -3.104 -11.105 5.489 1.00 97.94 119 SER A C 1
ATOM 910 O O . SER A 1 119 ? -2.221 -11.215 4.636 1.00 97.94 119 SER A O 1
ATOM 912 N N . ASP A 1 120 ? -4.236 -11.817 5.423 1.00 98.19 120 ASP A N 1
ATOM 913 C CA . ASP A 1 120 ? -4.550 -12.740 4.323 1.00 98.19 120 ASP A CA 1
ATOM 914 C C . ASP A 1 120 ? -4.730 -12.003 2.986 1.00 98.19 120 ASP A C 1
ATOM 916 O O . ASP A 1 120 ? -4.252 -12.473 1.951 1.00 98.19 120 ASP A O 1
ATOM 920 N N . ASP A 1 121 ? -5.340 -10.810 2.993 1.00 98.00 121 ASP A N 1
ATOM 921 C CA . ASP A 1 121 ? -5.469 -9.981 1.786 1.00 98.00 121 ASP A CA 1
ATOM 922 C C . ASP A 1 121 ? -4.101 -9.503 1.286 1.00 98.00 121 ASP A C 1
ATOM 924 O O . ASP A 1 121 ? -3.855 -9.444 0.076 1.00 98.00 121 ASP A O 1
ATOM 928 N N . VAL A 1 122 ? -3.198 -9.165 2.213 1.00 97.75 122 VAL A N 1
ATOM 929 C CA . VAL A 1 122 ? -1.818 -8.771 1.900 1.00 97.75 122 VAL A CA 1
ATOM 930 C C . VAL A 1 122 ? -1.060 -9.955 1.308 1.00 97.75 122 VAL A C 1
ATOM 932 O O . VAL A 1 122 ? -0.473 -9.813 0.234 1.00 97.75 122 VAL A O 1
ATOM 935 N N . LYS A 1 123 ? -1.129 -11.128 1.955 1.00 98.25 123 LYS A N 1
ATOM 936 C CA . LYS A 1 123 ? -0.531 -12.377 1.467 1.00 98.25 123 LYS A CA 1
ATOM 937 C C . LYS A 1 123 ? -1.006 -12.697 0.055 1.00 98.25 123 LYS A C 1
ATOM 939 O O . LYS A 1 123 ? -0.178 -12.810 -0.846 1.00 98.25 123 LYS A O 1
ATOM 944 N N . TYR A 1 124 ? -2.321 -12.748 -0.166 1.00 97.69 124 TYR A N 1
ATOM 945 C CA . TYR A 1 124 ? -2.892 -12.982 -1.492 1.00 97.69 124 TYR A CA 1
ATOM 946 C C . TYR A 1 124 ? -2.397 -11.952 -2.514 1.00 97.69 124 TYR A C 1
ATOM 948 O O . TYR A 1 124 ? -1.979 -12.312 -3.615 1.00 97.69 124 TYR A O 1
ATOM 956 N N . SER A 1 125 ? -2.415 -10.666 -2.153 1.00 96.94 125 SER A N 1
ATOM 957 C CA . SER A 1 125 ? -2.044 -9.580 -3.061 1.00 96.94 125 SER A CA 1
ATOM 958 C C . SER A 1 125 ? -0.572 -9.592 -3.453 1.00 96.94 125 SER A C 1
ATOM 960 O O . SER A 1 125 ? -0.268 -9.191 -4.570 1.00 96.94 125 SER A O 1
ATOM 962 N N . PHE A 1 126 ? 0.323 -10.026 -2.567 1.00 97.50 126 PHE A N 1
ATOM 963 C CA . PHE A 1 126 ? 1.764 -10.068 -2.818 1.00 97.50 126 PHE A CA 1
ATOM 964 C C . PHE A 1 126 ? 2.151 -11.359 -3.541 1.00 97.50 126 PHE A C 1
ATOM 966 O O . PHE A 1 126 ? 2.825 -11.312 -4.565 1.00 97.50 126 PHE A O 1
ATOM 973 N N . GLU A 1 127 ? 1.671 -12.513 -3.075 1.00 98.06 127 GLU A N 1
ATOM 974 C CA . GLU A 1 127 ? 2.034 -13.806 -3.665 1.00 98.06 127 GLU A CA 1
ATOM 975 C C . GLU A 1 127 ? 1.485 -13.959 -5.088 1.00 98.06 127 GLU A C 1
ATOM 977 O O . GLU A 1 127 ? 2.178 -14.482 -5.960 1.00 98.06 127 GLU A O 1
ATOM 982 N N . ARG A 1 128 ? 0.299 -13.407 -5.395 1.00 97.50 128 ARG A N 1
ATOM 983 C CA . ARG A 1 128 ? -0.222 -13.420 -6.774 1.00 97.50 128 ARG A CA 1
ATOM 984 C C . ARG A 1 128 ? 0.639 -12.618 -7.757 1.00 97.50 128 ARG A C 1
ATOM 986 O O . ARG A 1 128 ? 0.518 -12.824 -8.964 1.00 97.50 128 ARG A O 1
ATOM 993 N N . MET A 1 129 ? 1.484 -11.695 -7.283 1.00 97.75 129 MET A N 1
ATOM 994 C CA . MET A 1 129 ? 2.343 -10.901 -8.168 1.00 97.75 129 MET A CA 1
ATOM 995 C C . MET A 1 129 ? 3.418 -11.751 -8.842 1.00 97.75 129 MET A C 1
ATOM 997 O O . MET A 1 129 ? 3.838 -11.403 -9.946 1.00 97.75 129 MET A O 1
ATOM 1001 N N . LEU A 1 130 ? 3.786 -12.894 -8.253 1.00 96.81 130 LEU A N 1
ATOM 1002 C CA . LEU A 1 130 ? 4.701 -13.875 -8.847 1.00 96.81 130 LEU A CA 1
ATOM 1003 C C . LEU A 1 130 ? 4.168 -14.466 -10.167 1.00 96.81 130 LEU A C 1
ATOM 1005 O O . LEU A 1 130 ? 4.950 -14.855 -11.033 1.00 96.81 130 LEU A O 1
ATOM 1009 N N . GLU A 1 131 ? 2.848 -14.451 -10.365 1.00 96.19 131 GLU A N 1
ATOM 1010 C CA . GLU A 1 131 ? 2.177 -14.931 -11.582 1.00 96.19 131 GLU A CA 1
ATOM 1011 C C . GLU A 1 131 ? 1.701 -13.792 -12.503 1.00 96.19 131 GLU A C 1
ATOM 1013 O O . GLU A 1 131 ? 1.111 -14.033 -13.556 1.00 96.19 131 GLU A O 1
ATOM 1018 N N . SER A 1 132 ? 1.953 -12.539 -12.122 1.00 96.69 132 SER A N 1
ATOM 1019 C CA . SER A 1 132 ? 1.461 -11.353 -12.827 1.00 96.69 132 SER A CA 1
ATOM 1020 C C . SER A 1 132 ? 2.328 -10.953 -14.032 1.00 96.69 132 SER A C 1
ATOM 1022 O O . SER A 1 132 ? 3.425 -11.482 -14.239 1.00 96.69 132 SER A O 1
ATOM 1024 N N . GLU A 1 133 ? 1.887 -9.963 -14.817 1.00 96.31 133 GLU A N 1
ATOM 1025 C CA . GLU A 1 133 ? 2.718 -9.373 -15.882 1.00 96.31 133 GLU A CA 1
ATOM 1026 C C . GLU A 1 133 ? 3.924 -8.599 -15.323 1.00 96.31 133 GLU A C 1
ATOM 1028 O O . GLU A 1 133 ? 4.929 -8.431 -16.014 1.00 96.31 133 GLU A O 1
ATOM 1033 N N . TRP A 1 134 ? 3.868 -8.215 -14.044 1.00 94.69 134 TRP A N 1
ATOM 1034 C CA . TRP A 1 134 ? 4.933 -7.527 -13.312 1.00 94.69 134 TRP A CA 1
ATOM 1035 C C . TRP A 1 134 ? 5.818 -8.466 -12.482 1.00 94.69 134 TRP A C 1
ATOM 1037 O O . TRP A 1 134 ? 6.653 -7.999 -11.713 1.00 94.69 134 TRP A O 1
ATOM 1047 N N . LYS A 1 135 ? 5.695 -9.791 -12.636 1.00 96.62 135 LYS A N 1
ATOM 1048 C CA . LYS A 1 135 ? 6.441 -10.782 -11.833 1.00 96.62 135 LYS A CA 1
ATOM 1049 C C . LYS A 1 135 ? 7.962 -10.605 -11.813 1.00 96.62 135 LYS A C 1
ATOM 1051 O O . LYS A 1 135 ? 8.612 -11.038 -10.868 1.00 96.62 135 LYS A O 1
ATOM 1056 N N . GLY A 1 136 ? 8.531 -9.963 -12.837 1.00 96.62 136 GLY A N 1
ATOM 1057 C CA . GLY A 1 136 ? 9.956 -9.630 -12.881 1.00 96.62 136 GLY A CA 1
ATOM 1058 C C . GLY A 1 136 ? 10.402 -8.744 -11.713 1.00 96.62 136 GLY A C 1
ATOM 1059 O O . GLY A 1 136 ? 11.475 -8.972 -11.167 1.00 96.62 136 GLY A O 1
ATOM 1060 N N . ASP A 1 137 ? 9.550 -7.817 -11.269 1.00 94.88 137 ASP A N 1
ATOM 1061 C CA . ASP A 1 137 ? 9.833 -6.926 -10.132 1.00 94.88 137 ASP A CA 1
ATOM 1062 C C . ASP A 1 137 ? 9.637 -7.619 -8.774 1.00 94.88 137 ASP A C 1
ATOM 1064 O O . ASP A 1 137 ? 10.032 -7.097 -7.733 1.00 94.88 137 ASP A O 1
ATOM 1068 N N . TRP A 1 138 ? 9.044 -8.814 -8.785 1.00 96.38 138 TRP A N 1
ATOM 1069 C CA . TRP A 1 138 ? 8.712 -9.604 -7.602 1.00 96.38 138 TRP A CA 1
ATOM 1070 C C . TRP A 1 138 ? 9.568 -10.863 -7.470 1.00 96.38 138 TRP A C 1
ATOM 1072 O O . TRP A 1 138 ? 9.349 -11.654 -6.561 1.00 96.38 138 TRP A O 1
ATOM 1082 N N . SER A 1 139 ? 10.580 -11.050 -8.322 1.00 95.38 139 SER A N 1
ATOM 1083 C CA . SER A 1 139 ? 11.379 -12.283 -8.356 1.00 95.38 139 SER A CA 1
ATOM 1084 C C . SER A 1 139 ? 12.159 -12.575 -7.069 1.00 95.38 139 SER A C 1
ATOM 1086 O O . SER A 1 139 ? 12.660 -13.683 -6.902 1.00 95.38 139 SER A O 1
ATOM 1088 N N . ALA A 1 140 ? 12.332 -11.574 -6.201 1.00 96.31 140 ALA A N 1
ATOM 1089 C CA . ALA A 1 140 ? 12.995 -11.708 -4.905 1.00 96.31 140 ALA A CA 1
ATOM 1090 C C . ALA A 1 140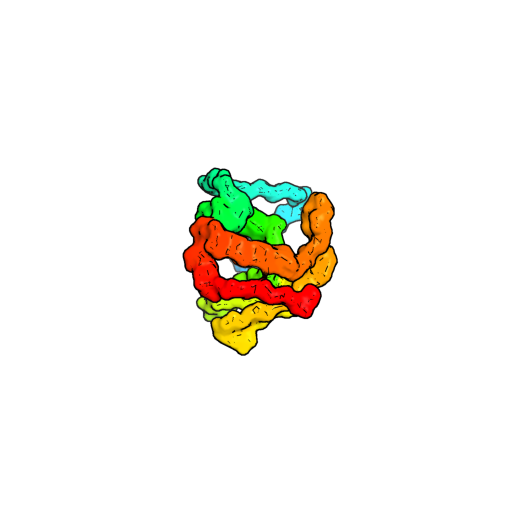 ? 12.033 -12.069 -3.758 1.00 96.31 140 ALA A C 1
ATOM 1092 O O . ALA A 1 140 ? 12.498 -12.352 -2.657 1.00 96.31 140 ALA A O 1
ATOM 1093 N N . LEU A 1 141 ? 10.715 -12.036 -3.989 1.00 97.50 141 LEU A N 1
ATOM 1094 C CA . LEU A 1 141 ? 9.733 -12.467 -3.000 1.00 97.50 141 LEU A CA 1
ATOM 1095 C C . LEU A 1 141 ? 9.734 -14.000 -2.924 1.00 97.50 141 LEU A C 1
ATOM 1097 O O . LEU A 1 141 ? 9.492 -14.664 -3.928 1.00 97.50 141 LEU A O 1
ATOM 1101 N N . ASP A 1 142 ? 9.973 -14.540 -1.730 1.00 97.56 142 ASP A N 1
ATOM 1102 C CA . ASP A 1 142 ? 9.836 -15.974 -1.446 1.00 97.56 142 ASP A CA 1
ATOM 1103 C C . ASP A 1 142 ? 8.391 -16.316 -1.042 1.00 97.56 142 ASP A C 1
ATOM 1105 O O . ASP A 1 142 ? 7.682 -17.008 -1.768 1.00 97.56 142 ASP A O 1
ATOM 1109 N N . HIS A 1 143 ? 7.915 -15.769 0.081 1.00 97.50 143 HIS A N 1
ATOM 1110 C CA . HIS A 1 143 ? 6.544 -15.953 0.560 1.00 97.50 143 HIS A CA 1
ATOM 1111 C C . HIS A 1 143 ? 6.108 -14.807 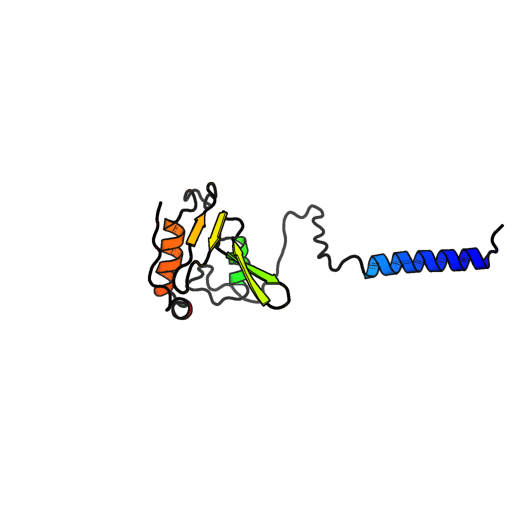1.486 1.00 97.50 143 HIS A C 1
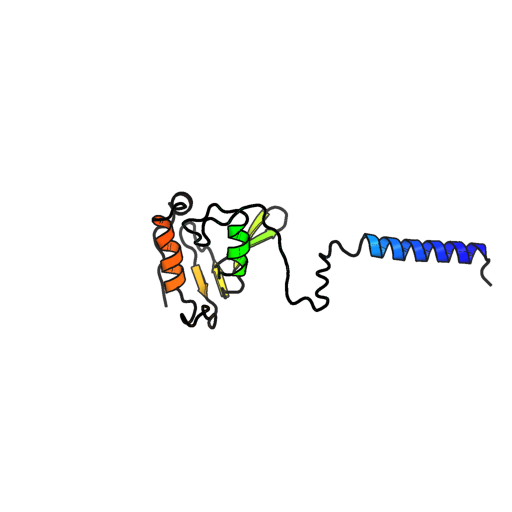ATOM 1113 O O . HIS A 1 143 ? 6.926 -13.990 1.915 1.00 97.50 143 HIS A O 1
ATOM 1119 N N . VAL A 1 144 ? 4.815 -14.765 1.822 1.00 98.00 144 VAL A N 1
ATOM 1120 C CA . VAL A 1 144 ? 4.282 -13.938 2.914 1.00 98.00 144 VAL A CA 1
ATOM 1121 C C . VAL A 1 144 ? 3.746 -14.844 4.021 1.00 98.00 144 VAL A C 1
ATOM 1123 O O . VAL A 1 144 ? 2.834 -15.645 3.807 1.00 98.00 144 VAL A O 1
ATOM 1126 N N . GLU A 1 145 ? 4.305 -14.723 5.221 1.00 98.06 145 GLU A N 1
ATOM 1127 C CA . GLU A 1 145 ? 3.841 -15.428 6.420 1.00 98.06 145 GLU A CA 1
ATOM 1128 C C . GLU A 1 145 ? 2.858 -14.548 7.209 1.00 98.06 145 GLU A C 1
ATOM 1130 O O . GLU A 1 145 ? 3.160 -13.395 7.516 1.00 98.06 145 GLU A O 1
ATOM 1135 N N . VAL A 1 146 ? 1.686 -15.096 7.546 1.00 97.19 146 VAL A N 1
ATOM 1136 C CA . VAL A 1 146 ? 0.705 -14.463 8.443 1.00 97.19 146 VAL A CA 1
ATOM 1137 C C . VAL A 1 146 ? 0.925 -15.030 9.844 1.00 97.19 146 VAL A C 1
ATOM 1139 O O . VAL A 1 146 ? 0.904 -16.249 10.016 1.00 97.19 146 VAL A O 1
ATOM 1142 N N . LYS A 1 147 ? 1.198 -14.162 10.827 1.00 92.25 147 LYS A N 1
ATOM 1143 C CA . LYS A 1 147 ? 1.627 -14.563 12.180 1.00 92.25 147 LYS A CA 1
ATOM 1144 C C . LYS A 1 147 ? 0.482 -14.551 13.207 1.00 92.25 147 LYS A C 1
ATOM 1146 O O . LYS A 1 147 ? 0.693 -14.979 14.343 1.00 92.25 147 LYS A O 1
ATOM 1151 N N . ASP A 1 148 ? -0.694 -14.072 12.815 1.00 76.69 148 ASP A N 1
ATOM 1152 C CA . ASP A 1 148 ? -1.821 -13.698 13.671 1.00 76.69 148 ASP A CA 1
ATOM 1153 C C . ASP A 1 148 ? -3.183 -13.948 13.007 1.00 76.69 148 ASP A C 1
ATOM 1155 O O . ASP A 1 148 ? -3.324 -13.660 11.798 1.00 76.69 148 ASP A O 1
#

Solvent-accessible surface area (backbone atoms only — not comparable to full-atom values): 9635 Å² total; per-residue (Å²): 133,84,53,73,68,57,53,50,51,52,50,52,54,52,51,48,54,54,52,48,47,63,72,67,63,56,93,56,83,74,73,76,71,74,84,61,92,69,85,90,80,89,71,95,67,85,85,86,36,85,50,85,44,63,40,91,52,73,67,44,50,60,53,42,68,76,74,51,91,57,67,65,35,82,40,78,58,99,90,41,86,48,71,42,55,20,98,51,28,78,42,64,48,63,90,53,98,86,48,74,51,73,36,74,46,85,85,48,61,46,77,95,74,75,41,66,74,48,65,66,57,52,35,53,63,55,60,53,28,62,78,28,82,52,17,80,83,37,70,84,66,86,81,70,86,75,94,123